Protein AF-A0A4S5JFV8-F1 (afdb_monomer_lite)

Foldseek 3Di:
DPPLQADPPPRDGKDWDDWQQQDDPDPDLRGDTFTWIADPVPGDIDGSPDDPVSVVCCCVPPVVVVVVVVVVPPDDDD

Structure (mmCIF, N/CA/C/O backbone):
data_AF-A0A4S5JFV8-F1
#
_entry.id   AF-A0A4S5JFV8-F1
#
loop_
_atom_site.group_PDB
_atom_site.id
_atom_site.type_symbol
_atom_site.label_atom_id
_atom_site.label_alt_id
_atom_site.label_comp_id
_atom_site.label_asym_id
_atom_site.label_entity_id
_atom_site.label_seq_id
_atom_site.pdbx_PDB_ins_code
_atom_site.Cartn_x
_atom_site.Cartn_y
_atom_site.Cartn_z
_atom_site.occupancy
_atom_site.B_iso_or_equiv
_atom_site.auth_seq_id
_atom_site.auth_comp_id
_atom_site.auth_asym_id
_atom_site.auth_atom_id
_atom_site.pdbx_PDB_model_num
ATOM 1 N N . MET A 1 1 ? 8.784 -3.923 17.908 1.00 45.75 1 MET A N 1
ATOM 2 C CA . MET A 1 1 ? 7.686 -3.703 16.947 1.00 45.75 1 MET A CA 1
ATOM 3 C C . MET A 1 1 ? 8.297 -3.406 15.600 1.00 45.75 1 MET A C 1
ATOM 5 O O . MET A 1 1 ? 9.222 -2.598 15.549 1.00 45.75 1 MET A O 1
ATOM 9 N N . ARG A 1 2 ? 7.875 -4.119 14.551 1.00 52.78 2 ARG A N 1
ATOM 10 C CA . ARG A 1 2 ? 8.286 -3.773 13.188 1.00 52.78 2 ARG A CA 1
ATOM 11 C C . ARG A 1 2 ? 7.547 -2.488 12.810 1.00 52.78 2 ARG A C 1
ATOM 13 O O . ARG A 1 2 ? 6.460 -2.230 13.316 1.00 52.78 2 ARG A O 1
ATOM 20 N N . LYS A 1 3 ? 8.168 -1.648 11.982 1.00 58.19 3 LYS A N 1
ATOM 21 C CA . LYS A 1 3 ? 7.616 -0.342 11.578 1.00 58.19 3 LYS A CA 1
ATOM 22 C C . LYS A 1 3 ? 6.259 -0.484 10.856 1.00 58.19 3 LYS A C 1
ATOM 24 O O . LYS A 1 3 ? 5.488 0.464 10.827 1.00 58.19 3 LYS A O 1
ATOM 29 N N . ASP A 1 4 ? 5.972 -1.687 10.364 1.00 65.38 4 ASP A N 1
ATOM 30 C CA . ASP A 1 4 ? 4.817 -2.044 9.538 1.00 65.38 4 ASP A CA 1
ATOM 31 C C . ASP A 1 4 ? 3.520 -2.288 10.334 1.00 65.38 4 ASP A C 1
ATOM 33 O O . ASP A 1 4 ? 2.440 -2.322 9.747 1.00 65.38 4 ASP A O 1
ATOM 37 N N . ASP A 1 5 ? 3.609 -2.418 11.664 1.00 78.00 5 ASP A N 1
ATOM 38 C CA . ASP A 1 5 ? 2.465 -2.738 12.537 1.00 78.00 5 ASP A CA 1
ATOM 39 C C . ASP A 1 5 ? 1.758 -1.482 13.084 1.00 78.00 5 ASP A C 1
ATOM 41 O O . ASP A 1 5 ? 0.833 -1.585 13.890 1.00 78.00 5 ASP A O 1
ATOM 45 N N . ILE A 1 6 ? 2.216 -0.284 12.699 1.00 87.81 6 ILE A N 1
ATOM 46 C CA . ILE A 1 6 ? 1.708 0.996 13.203 1.00 87.81 6 ILE A CA 1
ATOM 47 C C . ILE A 1 6 ? 1.115 1.816 12.061 1.00 87.81 6 ILE A C 1
ATOM 49 O O . ILE A 1 6 ? 1.743 2.043 11.028 1.00 87.81 6 ILE A O 1
ATOM 53 N N . CYS A 1 7 ? -0.103 2.307 12.272 1.00 86.94 7 CYS A N 1
ATOM 54 C CA . CYS A 1 7 ? -0.835 3.096 11.299 1.00 86.94 7 CYS A CA 1
ATOM 55 C C . CYS A 1 7 ? -0.143 4.449 11.088 1.00 86.94 7 CYS A C 1
ATOM 57 O O . CYS A 1 7 ? -0.035 5.216 12.048 1.00 86.94 7 CYS A O 1
ATOM 59 N N . PRO A 1 8 ? 0.206 4.835 9.850 1.00 85.88 8 PRO A N 1
ATOM 60 C CA . PRO A 1 8 ? 0.858 6.121 9.601 1.00 85.88 8 PRO A CA 1
ATOM 61 C C . PRO A 1 8 ? -0.052 7.322 9.910 1.00 85.88 8 PRO A C 1
ATOM 63 O O . PRO A 1 8 ? 0.437 8.380 10.283 1.00 85.88 8 PRO A O 1
ATOM 66 N N . ALA A 1 9 ? -1.377 7.162 9.796 1.00 88.62 9 ALA A N 1
ATOM 67 C CA . ALA A 1 9 ? -2.333 8.244 10.044 1.00 88.62 9 ALA A CA 1
ATOM 68 C C . ALA A 1 9 ? -2.701 8.455 11.524 1.00 88.62 9 ALA A C 1
ATOM 70 O O . ALA A 1 9 ? -2.802 9.593 11.970 1.00 88.62 9 ALA A O 1
ATOM 71 N N . CYS A 1 10 ? -2.947 7.381 12.284 1.00 92.31 10 CYS A N 1
ATOM 72 C CA . CYS A 1 10 ? -3.465 7.484 13.657 1.00 92.31 10 CYS A CA 1
ATOM 73 C C . CYS A 1 10 ? -2.577 6.837 14.726 1.00 92.31 10 CYS A C 1
ATOM 75 O O . CYS A 1 10 ? -2.946 6.847 15.897 1.00 92.31 10 CYS A O 1
ATOM 77 N N . LEU A 1 11 ? -1.433 6.267 14.333 1.00 90.62 11 LEU A N 1
ATOM 78 C CA . LEU A 1 11 ? -0.451 5.611 15.206 1.00 90.62 11 LEU A CA 1
ATOM 79 C C . LEU A 1 11 ? -0.981 4.412 16.016 1.00 90.62 11 LEU A C 1
ATOM 81 O O . LEU A 1 11 ? -0.272 3.892 16.873 1.00 90.62 11 LEU A O 1
ATOM 85 N N . ALA A 1 12 ? -2.204 3.950 15.741 1.00 92.44 12 ALA A N 1
ATOM 86 C CA . ALA A 1 12 ? -2.748 2.719 16.303 1.00 92.44 12 ALA A CA 1
ATOM 87 C C . ALA A 1 12 ? -2.145 1.479 15.627 1.00 92.44 12 ALA A C 1
ATOM 89 O O . ALA A 1 12 ? -1.544 1.579 14.556 1.00 92.44 12 ALA A O 1
ATOM 90 N N . GLU A 1 13 ? -2.354 0.309 16.227 1.00 91.44 13 GLU A N 1
ATOM 91 C CA . GLU A 1 13 ? -1.963 -0.962 15.617 1.00 91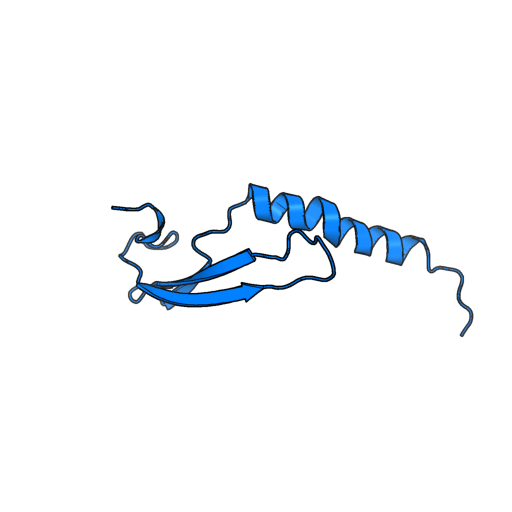.44 13 GLU A CA 1
ATOM 92 C C . GLU A 1 13 ? -2.715 -1.214 14.302 1.00 91.44 13 GLU A C 1
ATOM 94 O O . GLU A 1 13 ? -3.873 -0.807 14.113 1.00 91.44 13 GLU A O 1
ATOM 99 N N . THR A 1 14 ? -2.035 -1.880 13.375 1.00 92.56 14 THR A N 1
ATOM 100 C CA . THR A 1 14 ? -2.591 -2.305 12.091 1.00 92.56 14 THR A CA 1
ATOM 101 C C . THR A 1 14 ? -2.487 -3.808 11.936 1.00 92.56 14 THR A C 1
ATOM 103 O O . THR A 1 14 ? -1.715 -4.484 12.613 1.00 92.56 14 THR A O 1
ATOM 106 N N . HIS A 1 15 ? -3.306 -4.341 11.039 1.00 90.50 15 HIS A N 1
ATOM 107 C CA . HIS A 1 15 ? -3.322 -5.756 10.721 1.00 90.50 15 HIS A CA 1
ATOM 108 C C . HIS A 1 15 ? -2.998 -5.949 9.252 1.00 90.50 15 HIS A C 1
ATOM 110 O O . HIS A 1 15 ? -3.491 -5.210 8.397 1.00 90.50 15 HIS A O 1
ATOM 116 N N . HIS A 1 16 ? -2.194 -6.968 8.974 1.00 92.75 16 HIS A N 1
ATOM 117 C CA . HIS A 1 16 ? -2.010 -7.478 7.626 1.00 92.75 16 HIS A CA 1
ATOM 118 C C . HIS A 1 16 ? -3.343 -8.015 7.092 1.00 92.75 16 HIS A C 1
ATOM 120 O O . HIS A 1 16 ? -4.077 -8.696 7.810 1.00 92.75 16 HIS A O 1
ATOM 126 N N . LEU A 1 17 ? -3.658 -7.672 5.847 1.00 90.88 17 LEU A N 1
ATOM 127 C CA . LEU A 1 17 ? -4.851 -8.136 5.147 1.00 90.88 17 LEU A CA 1
ATOM 128 C C . LEU A 1 17 ? -4.510 -9.226 4.140 1.00 90.88 17 LEU A C 1
ATOM 130 O O . LEU A 1 17 ? -5.105 -10.302 4.151 1.00 90.88 17 LEU A O 1
ATOM 134 N N . THR A 1 18 ? -3.611 -8.912 3.210 1.00 91.75 18 THR A N 1
ATOM 135 C CA . THR A 1 18 ? -3.278 -9.800 2.104 1.00 91.75 18 THR A CA 1
ATOM 136 C C . THR A 1 18 ? -1.978 -9.379 1.437 1.00 91.75 18 THR A C 1
ATOM 138 O O . THR A 1 18 ? -1.568 -8.219 1.506 1.00 91.75 18 THR A O 1
ATOM 141 N N . ASP A 1 19 ? -1.364 -10.338 0.762 1.00 91.50 19 ASP A N 1
ATOM 142 C CA . ASP A 1 19 ? -0.226 -10.126 -0.113 1.00 91.50 19 ASP A CA 1
ATOM 143 C C . ASP A 1 19 ? -0.741 -10.151 -1.553 1.00 91.50 19 ASP A C 1
ATOM 145 O O . ASP A 1 19 ? -1.326 -11.141 -1.992 1.00 91.50 19 ASP A O 1
ATOM 149 N N . TRP A 1 20 ? -0.564 -9.047 -2.276 1.00 85.19 20 TRP A N 1
ATOM 150 C CA . TRP A 1 20 ? -0.993 -8.919 -3.664 1.00 85.19 20 TRP A CA 1
ATOM 151 C C . TRP A 1 20 ? 0.217 -8.872 -4.582 1.00 85.19 20 TRP A C 1
ATOM 153 O O . TRP A 1 20 ? 1.009 -7.930 -4.537 1.00 85.19 20 TRP A O 1
ATOM 163 N N . GLU A 1 21 ? 0.353 -9.875 -5.438 1.00 85.12 21 GLU A N 1
ATOM 164 C CA . GLU A 1 21 ? 1.389 -9.883 -6.461 1.00 85.12 21 GLU A CA 1
ATOM 165 C C . GLU A 1 21 ? 1.018 -8.898 -7.566 1.00 85.12 21 GLU A C 1
ATOM 167 O O . GLU A 1 21 ? 0.052 -9.083 -8.310 1.00 85.12 21 GLU A O 1
ATOM 172 N N . TYR A 1 22 ? 1.793 -7.823 -7.662 1.00 76.94 22 TYR A N 1
ATOM 173 C CA . TYR A 1 22 ? 1.838 -7.028 -8.870 1.00 76.94 22 TYR A CA 1
ATOM 174 C C . TYR A 1 22 ? 2.834 -7.692 -9.817 1.00 76.94 22 TYR A C 1
ATOM 176 O O . TYR A 1 22 ? 3.926 -8.110 -9.430 1.00 76.94 22 TYR A O 1
ATOM 184 N N . SER A 1 23 ? 2.413 -7.859 -11.063 1.00 65.25 23 SER A N 1
ATOM 185 C CA . SER A 1 23 ? 3.261 -8.341 -12.145 1.00 65.25 23 SER A CA 1
ATOM 186 C C . SER A 1 23 ? 3.134 -7.350 -13.285 1.00 65.25 23 SER A C 1
ATOM 188 O O . SER A 1 23 ? 2.045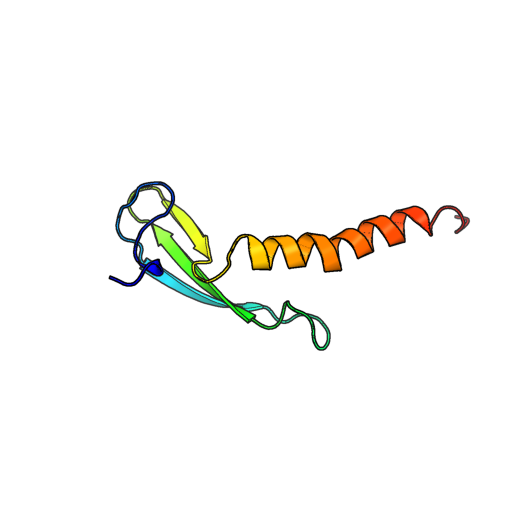 -7.157 -13.830 1.00 65.25 23 SER A O 1
ATOM 190 N N . GLY A 1 24 ? 4.236 -6.672 -13.590 1.00 66.31 24 GLY A N 1
ATOM 191 C CA . GLY A 1 24 ? 4.323 -5.822 -14.770 1.00 66.31 24 GLY A CA 1
ATOM 192 C C . GLY A 1 24 ? 4.570 -6.642 -16.034 1.00 66.31 24 GLY A C 1
ATOM 193 O O . GLY A 1 24 ? 4.597 -7.872 -16.011 1.00 66.31 24 GLY A O 1
ATOM 194 N N . LEU A 1 25 ? 4.785 -5.946 -17.151 1.00 60.22 25 LEU A N 1
ATOM 195 C CA . LEU A 1 25 ? 5.367 -6.554 -18.349 1.00 60.22 25 LEU A CA 1
ATOM 196 C C . LEU A 1 25 ? 6.894 -6.627 -18.193 1.00 60.22 25 LEU A C 1
ATOM 198 O O . LEU A 1 25 ? 7.511 -5.682 -17.707 1.00 60.22 25 LEU A O 1
ATOM 202 N N . ASP A 1 26 ? 7.504 -7.733 -18.621 1.00 62.53 26 ASP A N 1
ATOM 203 C CA . ASP A 1 26 ? 8.959 -7.953 -18.615 1.00 62.53 26 ASP A CA 1
ATOM 204 C C . ASP A 1 26 ? 9.636 -7.710 -17.243 1.00 62.53 26 ASP A C 1
ATOM 206 O O . ASP A 1 26 ? 9.091 -8.040 -16.188 1.00 62.53 26 ASP A O 1
ATOM 210 N N . ALA A 1 27 ? 10.861 -7.169 -17.237 1.00 58.22 27 ALA A N 1
ATOM 211 C CA . ALA A 1 27 ? 11.652 -6.853 -16.045 1.00 58.22 27 ALA A CA 1
ATOM 212 C C . ALA A 1 27 ? 11.205 -5.541 -15.376 1.00 58.22 27 ALA A C 1
ATOM 214 O O . ALA A 1 27 ? 12.030 -4.731 -14.953 1.00 58.22 27 ALA A O 1
ATOM 215 N N . SER A 1 28 ? 9.896 -5.305 -15.325 1.00 61.81 28 SER A N 1
ATOM 216 C CA . SER A 1 28 ? 9.356 -4.081 -14.762 1.00 61.81 28 SER A CA 1
ATOM 217 C C . SER A 1 28 ? 9.563 -4.021 -13.249 1.00 61.81 28 SER A C 1
ATOM 219 O O . SER A 1 28 ? 9.446 -5.021 -12.535 1.00 61.81 28 SER A O 1
ATOM 221 N N . ILE A 1 29 ? 9.781 -2.800 -12.755 1.00 61.97 29 ILE A N 1
ATOM 222 C CA . ILE A 1 29 ? 9.747 -2.447 -11.329 1.00 61.97 29 ILE A CA 1
ATOM 223 C C . ILE A 1 29 ? 8.419 -2.840 -10.651 1.00 61.97 29 ILE A C 1
ATOM 225 O O . ILE A 1 29 ? 8.338 -2.883 -9.427 1.00 61.97 29 ILE A O 1
ATOM 229 N N . PHE A 1 30 ? 7.389 -3.170 -11.440 1.00 64.31 30 PHE A N 1
ATOM 230 C CA . PHE A 1 30 ? 6.104 -3.698 -10.989 1.00 64.31 30 PHE A CA 1
ATOM 231 C C . PHE A 1 30 ? 6.110 -5.168 -10.559 1.00 64.31 30 PHE A C 1
ATOM 233 O O . PHE A 1 30 ? 5.076 -5.633 -10.094 1.00 64.31 30 PHE A O 1
ATOM 240 N N . ASN A 1 31 ? 7.221 -5.900 -10.670 1.00 73.06 31 ASN A N 1
ATOM 241 C CA . ASN A 1 31 ? 7.312 -7.272 -10.164 1.00 73.06 31 ASN A CA 1
ATOM 242 C C . ASN A 1 31 ? 7.618 -7.272 -8.661 1.00 73.06 31 ASN A C 1
ATOM 244 O O . ASN A 1 31 ? 8.754 -7.500 -8.237 1.00 73.06 31 ASN A O 1
ATOM 248 N N . TYR A 1 32 ? 6.600 -6.992 -7.850 1.00 77.94 32 TYR A N 1
ATOM 249 C CA . TYR A 1 32 ? 6.701 -7.030 -6.393 1.00 77.94 32 TYR A CA 1
ATOM 250 C C . TYR A 1 32 ? 5.394 -7.497 -5.750 1.00 77.94 32 TYR A C 1
ATOM 252 O O . TYR A 1 32 ? 4.306 -7.381 -6.312 1.00 77.94 32 TYR A O 1
ATOM 260 N N . THR A 1 33 ? 5.498 -8.006 -4.527 1.00 85.25 33 THR A N 1
ATOM 261 C CA . THR A 1 33 ? 4.339 -8.385 -3.718 1.00 85.25 33 THR A CA 1
ATOM 262 C C . THR A 1 33 ? 3.998 -7.242 -2.769 1.00 85.25 33 THR A C 1
ATOM 264 O O . THR A 1 33 ? 4.757 -6.960 -1.838 1.00 85.25 33 THR A O 1
ATOM 267 N N . ALA A 1 34 ? 2.874 -6.570 -2.995 1.00 86.75 34 ALA A N 1
ATOM 268 C CA . ALA A 1 34 ? 2.361 -5.533 -2.110 1.00 86.75 34 ALA A CA 1
ATOM 269 C C . ALA A 1 34 ? 1.744 -6.151 -0.854 1.00 86.75 34 ALA A C 1
ATOM 271 O O . ALA A 1 34 ? 0.843 -6.985 -0.937 1.00 86.75 34 ALA A O 1
ATOM 272 N N . LYS A 1 35 ? 2.201 -5.702 0.313 1.00 90.62 35 LYS A N 1
ATOM 273 C CA . LYS A 1 35 ? 1.701 -6.125 1.622 1.00 90.62 35 LYS A CA 1
ATOM 274 C C . LYS A 1 35 ? 0.632 -5.153 2.080 1.00 90.62 35 LYS A C 1
ATOM 276 O O . LYS A 1 35 ? 0.943 -4.077 2.596 1.00 90.62 35 LYS A O 1
ATOM 281 N N . TRP A 1 36 ? -0.624 -5.515 1.872 1.00 90.31 36 TRP A N 1
ATOM 282 C CA . TRP A 1 36 ? -1.755 -4.686 2.263 1.00 90.31 36 TRP A CA 1
ATOM 283 C C . TRP A 1 36 ? -2.017 -4.797 3.758 1.00 90.31 36 TRP A C 1
ATOM 285 O O . TRP A 1 36 ? -2.103 -5.893 4.311 1.00 90.31 36 TRP A O 1
ATOM 295 N N . HIS A 1 37 ? -2.172 -3.649 4.405 1.00 92.25 37 HIS A N 1
ATOM 296 C CA . HIS A 1 37 ? -2.505 -3.518 5.815 1.00 92.25 37 HIS A CA 1
ATOM 297 C C . HIS A 1 37 ? -3.759 -2.657 5.981 1.00 92.25 37 HIS A C 1
ATOM 299 O O . HIS A 1 37 ? -4.018 -1.742 5.195 1.00 92.25 37 HIS A O 1
ATOM 305 N N . SER A 1 38 ? -4.520 -2.932 7.037 1.00 93.19 38 SER A N 1
ATOM 306 C CA . SER A 1 38 ? -5.657 -2.117 7.463 1.00 93.19 38 SER A CA 1
ATOM 307 C C . SER A 1 38 ? -5.551 -1.697 8.916 1.00 93.19 38 SER A C 1
ATOM 309 O O . SER A 1 38 ? -5.144 -2.482 9.777 1.00 93.19 38 SER A O 1
ATOM 311 N N . CYS A 1 39 ? -5.999 -0.482 9.207 1.00 92.88 39 CYS A N 1
ATOM 312 C CA . CYS A 1 39 ? -6.168 0.007 10.564 1.00 92.88 39 CYS A CA 1
ATOM 313 C C . CYS A 1 39 ? -7.632 -0.104 11.004 1.00 92.88 39 CYS A C 1
ATOM 315 O O . CYS A 1 39 ? -8.499 0.564 10.445 1.00 92.88 39 CYS A O 1
ATOM 317 N N . ASN A 1 40 ? -7.897 -0.855 12.074 1.00 91.25 40 ASN A N 1
ATOM 318 C CA . ASN A 1 40 ? -9.247 -0.981 12.639 1.00 91.25 40 ASN A CA 1
ATOM 319 C C . ASN A 1 40 ? -9.733 0.290 13.350 1.00 91.25 40 ASN A C 1
ATOM 321 O O . ASN A 1 40 ? -10.930 0.458 13.552 1.00 91.25 40 ASN A O 1
ATOM 325 N N . ASN A 1 41 ? -8.815 1.183 13.736 1.00 93.00 41 ASN A N 1
ATOM 326 C CA . ASN A 1 41 ? -9.157 2.408 14.454 1.00 93.00 41 ASN A CA 1
ATOM 327 C C . ASN A 1 41 ? -9.653 3.519 13.515 1.00 93.00 41 ASN A C 1
ATOM 329 O O . ASN A 1 41 ? -10.667 4.151 13.785 1.00 93.00 41 ASN A O 1
ATOM 333 N N . CYS A 1 42 ? -8.945 3.761 12.407 1.00 93.25 42 CYS A N 1
ATOM 334 C CA . CYS A 1 42 ? -9.281 4.842 11.470 1.00 93.25 42 CYS A CA 1
ATOM 335 C C . CYS A 1 42 ? -9.816 4.361 10.114 1.00 93.25 42 CYS A C 1
ATOM 337 O O . CYS A 1 42 ? -10.208 5.187 9.294 1.00 93.25 42 CYS A O 1
ATOM 339 N N . GLY A 1 43 ? -9.823 3.051 9.855 1.00 89.88 43 GLY A N 1
ATOM 340 C CA . GLY A 1 43 ? -10.278 2.472 8.589 1.00 89.88 43 GLY A CA 1
ATOM 341 C C . GLY A 1 43 ? -9.297 2.622 7.421 1.00 89.88 43 GLY A C 1
ATOM 342 O O . GLY A 1 43 ? -9.640 2.255 6.302 1.00 89.88 43 GLY A O 1
ATOM 343 N N . LEU A 1 44 ? -8.089 3.155 7.646 1.00 90.75 44 LEU A N 1
ATOM 344 C CA . LEU A 1 44 ? -7.081 3.310 6.594 1.00 90.75 44 LEU A CA 1
ATOM 345 C C . LEU A 1 44 ? -6.637 1.945 6.056 1.00 90.75 44 LEU A C 1
ATOM 347 O O . LEU A 1 44 ? -6.252 1.075 6.837 1.00 90.75 44 LEU A O 1
ATOM 351 N N . VAL A 1 45 ? -6.610 1.809 4.731 1.00 90.50 45 VAL A N 1
ATOM 352 C CA . VAL A 1 45 ? -6.018 0.675 4.009 1.00 90.50 45 VAL A CA 1
ATOM 353 C C . VAL A 1 45 ? -4.819 1.183 3.214 1.00 90.50 45 VAL A C 1
ATOM 355 O O . VAL A 1 45 ? -4.940 2.175 2.496 1.00 90.50 45 VAL A O 1
ATOM 358 N N . TYR A 1 46 ? -3.659 0.547 3.367 1.00 88.06 46 TYR A N 1
ATOM 359 C CA . TYR A 1 46 ? -2.401 1.000 2.765 1.00 88.06 46 TYR A CA 1
ATOM 360 C C . TYR A 1 46 ? -1.447 -0.167 2.477 1.00 88.06 46 TYR A C 1
ATOM 362 O O . TYR A 1 46 ? -1.611 -1.260 3.018 1.00 88.06 46 TYR A O 1
ATOM 370 N N . VAL A 1 47 ? -0.443 0.068 1.631 1.00 88.12 47 VAL A 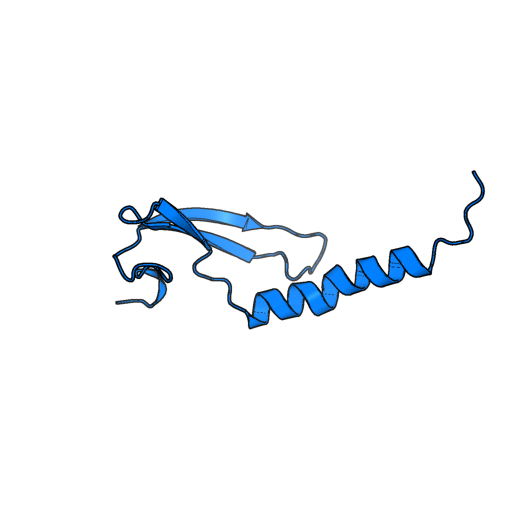N 1
ATOM 371 C CA . VAL A 1 47 ? 0.638 -0.889 1.350 1.00 88.12 47 VAL A CA 1
ATOM 372 C C . VAL A 1 47 ? 1.808 -0.585 2.282 1.00 88.12 47 VAL A C 1
ATOM 374 O O . VAL A 1 47 ? 2.325 0.528 2.273 1.00 88.12 47 VAL A O 1
ATOM 377 N N . ALA A 1 48 ? 2.212 -1.547 3.109 1.00 87.44 48 ALA A N 1
ATOM 378 C CA . ALA A 1 48 ? 3.218 -1.324 4.152 1.00 87.44 48 ALA A CA 1
ATOM 379 C C . ALA A 1 48 ? 4.668 -1.384 3.640 1.00 87.44 48 ALA A C 1
ATOM 381 O O . ALA A 1 48 ? 5.570 -0.856 4.279 1.00 87.44 48 ALA A O 1
ATOM 382 N N . ASN A 1 49 ? 4.903 -2.022 2.491 1.00 84.12 49 ASN A N 1
ATOM 383 C CA . ASN A 1 49 ? 6.238 -2.252 1.933 1.00 84.12 49 ASN A CA 1
ATOM 384 C C . ASN A 1 49 ? 6.520 -1.446 0.657 1.00 84.12 49 ASN A C 1
ATOM 386 O O . ASN A 1 49 ? 7.276 -1.911 -0.195 1.00 84.12 49 ASN A O 1
ATOM 390 N N . ILE A 1 50 ? 5.907 -0.269 0.528 1.00 78.62 50 ILE A N 1
ATOM 391 C CA . ILE A 1 50 ? 6.227 0.708 -0.514 1.00 78.62 50 ILE A CA 1
ATOM 392 C C . ILE A 1 50 ? 6.596 2.036 0.151 1.00 78.62 50 ILE A C 1
ATOM 394 O O . ILE A 1 50 ? 5.912 2.480 1.073 1.00 78.62 50 ILE A O 1
ATOM 398 N N . ASP A 1 51 ? 7.691 2.645 -0.288 1.00 74.56 51 ASP A N 1
ATOM 399 C CA . 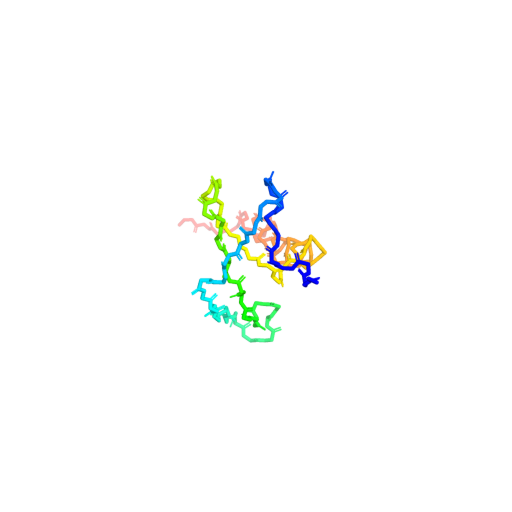ASP A 1 51 ? 8.158 3.940 0.205 1.00 74.56 51 ASP A CA 1
ATOM 400 C C . ASP A 1 51 ? 8.114 5.016 -0.888 1.00 74.56 51 ASP A C 1
ATOM 402 O O . ASP A 1 51 ? 7.924 4.735 -2.075 1.00 74.56 51 ASP A O 1
ATOM 406 N N . ASP A 1 52 ? 8.271 6.272 -0.464 1.00 72.12 52 ASP A N 1
ATOM 407 C CA . ASP A 1 52 ? 8.217 7.435 -1.350 1.00 72.12 52 ASP A CA 1
ATOM 408 C C . ASP A 1 52 ? 9.315 7.404 -2.421 1.00 72.12 52 ASP A C 1
ATOM 410 O O . ASP A 1 52 ? 9.108 7.923 -3.513 1.00 72.12 52 ASP A O 1
ATOM 414 N N . GLU A 1 53 ? 10.469 6.787 -2.144 1.00 75.50 53 GLU A N 1
ATOM 415 C CA . GLU A 1 53 ? 11.561 6.657 -3.113 1.00 75.50 53 GLU A CA 1
ATOM 416 C C . GLU A 1 53 ? 11.180 5.682 -4.233 1.00 75.50 53 GLU A C 1
ATOM 418 O O . GLU A 1 53 ? 11.315 6.008 -5.414 1.00 75.50 53 GLU A O 1
ATOM 423 N N . THR A 1 54 ? 10.614 4.530 -3.873 1.00 71.75 54 THR A N 1
ATOM 424 C CA . THR A 1 54 ? 10.088 3.527 -4.808 1.00 71.75 54 THR A CA 1
ATOM 425 C C . THR A 1 54 ? 8.946 4.110 -5.641 1.00 71.75 54 THR A C 1
ATOM 427 O O . THR A 1 54 ? 8.893 3.929 -6.861 1.00 71.75 54 THR A O 1
ATOM 430 N N . LEU A 1 55 ? 8.050 4.874 -5.008 1.00 71.69 55 LEU A N 1
ATOM 431 C CA . LEU A 1 55 ? 6.945 5.536 -5.698 1.00 71.69 55 LEU A CA 1
ATOM 432 C C . LEU A 1 55 ? 7.431 6.682 -6.608 1.00 71.69 55 LEU A C 1
ATOM 434 O O . LEU A 1 55 ? 6.904 6.873 -7.704 1.00 71.69 55 LEU A O 1
ATOM 438 N N . ALA A 1 56 ? 8.455 7.432 -6.197 1.00 72.88 56 ALA A N 1
ATOM 439 C CA . ALA A 1 56 ? 9.059 8.480 -7.017 1.00 72.88 56 ALA A CA 1
ATOM 440 C C . ALA A 1 56 ? 9.781 7.899 -8.239 1.00 72.88 56 ALA A C 1
ATOM 442 O O . ALA A 1 56 ? 9.641 8.439 -9.336 1.00 72.88 56 ALA A O 1
ATOM 443 N N . GLN A 1 57 ? 10.498 6.782 -8.082 1.00 69.06 57 GLN A N 1
ATOM 444 C CA . GLN A 1 57 ? 11.087 6.047 -9.205 1.00 69.06 57 GLN A CA 1
ATOM 445 C C . GLN A 1 57 ? 10.010 5.571 -10.189 1.00 69.06 57 GLN A C 1
ATOM 447 O O . GLN A 1 57 ? 10.221 5.661 -11.398 1.00 69.06 57 GLN A O 1
ATOM 452 N N . PHE A 1 58 ? 8.842 5.141 -9.696 1.00 69.38 58 PHE A N 1
ATOM 453 C CA . PHE A 1 58 ? 7.687 4.833 -10.544 1.00 69.38 58 PHE A CA 1
ATOM 454 C C . PHE A 1 58 ? 7.255 6.042 -11.389 1.00 69.38 58 PHE A C 1
ATOM 456 O O . PHE A 1 58 ? 7.232 5.959 -12.619 1.00 69.38 58 PHE A O 1
ATOM 463 N N . TYR A 1 59 ? 6.974 7.186 -10.759 1.00 65.44 59 TYR A N 1
ATOM 464 C CA . TYR A 1 59 ? 6.547 8.379 -11.496 1.00 65.44 59 TYR A CA 1
ATOM 465 C C . TYR A 1 59 ? 7.628 8.882 -12.468 1.00 65.44 59 TYR A C 1
ATOM 467 O O . TYR A 1 59 ? 7.316 9.305 -13.581 1.00 65.44 59 TYR A O 1
ATOM 475 N N . ALA A 1 60 ? 8.900 8.808 -12.078 1.00 67.31 60 ALA A N 1
ATOM 476 C CA . ALA A 1 60 ? 10.012 9.287 -12.889 1.00 67.31 60 ALA A CA 1
ATOM 477 C C . ALA A 1 60 ? 10.305 8.402 -14.108 1.00 67.31 60 ALA A C 1
ATOM 479 O O . ALA A 1 60 ? 10.633 8.940 -15.163 1.00 67.31 60 ALA A O 1
ATOM 480 N N . ASN A 1 61 ? 10.196 7.077 -13.985 1.00 63.38 61 ASN A N 1
ATOM 481 C CA . ASN A 1 61 ? 10.584 6.147 -15.051 1.00 63.38 61 ASN A CA 1
ATOM 482 C C . ASN A 1 61 ? 9.413 5.733 -15.951 1.00 63.38 61 ASN A C 1
ATOM 484 O O . ASN A 1 61 ? 9.609 5.536 -17.146 1.00 63.38 61 ASN A O 1
ATOM 488 N N . GLU A 1 62 ? 8.203 5.621 -15.400 1.00 58.47 62 GLU A N 1
ATOM 489 C CA . GLU A 1 62 ? 7.049 5.050 -16.111 1.00 58.47 62 GLU A CA 1
ATOM 490 C C . GLU A 1 62 ? 5.983 6.110 -16.447 1.00 58.47 62 GLU A C 1
ATOM 492 O O . GLU A 1 62 ? 5.354 6.042 -17.502 1.00 58.47 62 GLU A O 1
ATOM 497 N N . CYS A 1 63 ? 5.790 7.152 -15.623 1.00 55.91 63 CYS A N 1
ATOM 498 C CA . CYS A 1 63 ? 4.867 8.247 -15.980 1.00 55.91 63 CYS A CA 1
ATOM 499 C C . CYS A 1 63 ? 5.490 9.290 -16.923 1.00 55.91 63 CYS A C 1
ATOM 501 O O . CYS A 1 63 ? 4.764 9.892 -17.714 1.00 55.91 63 CYS A O 1
ATOM 503 N N . SER A 1 64 ? 6.816 9.455 -16.931 1.00 50.78 64 SER A N 1
ATOM 504 C CA . SER A 1 64 ? 7.507 10.219 -17.986 1.00 50.78 64 SER A CA 1
ATOM 505 C C . SER A 1 64 ? 7.380 9.553 -19.366 1.00 50.78 64 SER A C 1
ATOM 507 O O . SER A 1 64 ? 7.392 10.23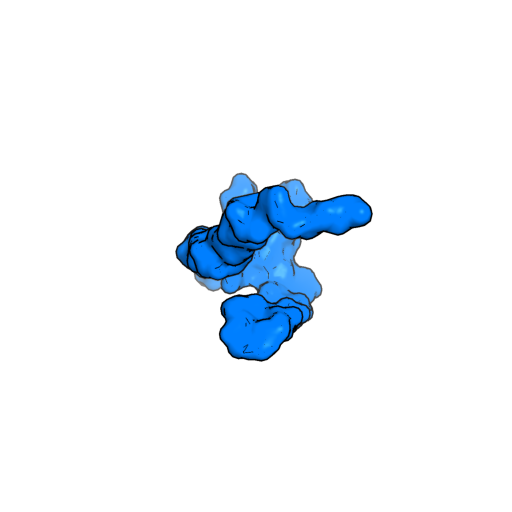6 -20.391 1.00 50.78 64 SER A O 1
ATOM 509 N N . TYR A 1 65 ? 7.151 8.234 -19.403 1.00 45.22 65 TYR A N 1
ATOM 510 C CA . TYR A 1 65 ? 6.811 7.496 -20.621 1.00 45.22 65 TYR A CA 1
ATOM 511 C C . TYR A 1 65 ? 5.476 7.972 -21.227 1.00 45.22 65 TYR A C 1
ATOM 513 O O . TYR A 1 65 ? 5.334 8.064 -22.448 1.00 45.22 65 TYR A O 1
ATOM 521 N N . PHE A 1 66 ? 4.511 8.361 -20.383 1.00 45.72 66 PHE A N 1
ATOM 522 C CA . PHE A 1 66 ? 3.233 8.927 -20.827 1.00 45.72 66 PHE A CA 1
ATOM 523 C C . PHE A 1 66 ? 3.345 10.383 -21.297 1.00 45.72 66 PHE A C 1
ATOM 525 O O . PHE A 1 66 ? 2.677 10.750 -22.267 1.00 45.72 66 PHE A O 1
ATOM 532 N N . GLU A 1 67 ? 4.212 11.201 -20.689 1.00 44.41 67 GLU A N 1
ATOM 533 C CA . GLU A 1 67 ? 4.475 12.554 -21.208 1.00 44.41 67 GLU A CA 1
ATOM 534 C C . GLU A 1 67 ? 5.152 12.516 -22.586 1.00 44.41 67 GLU A C 1
ATOM 536 O O . GLU A 1 67 ? 4.821 13.322 -23.460 1.00 44.41 67 GLU A O 1
ATOM 541 N N . MET A 1 68 ? 6.034 11.540 -22.835 1.00 39.66 68 MET A N 1
ATOM 542 C CA . MET A 1 68 ? 6.656 11.380 -24.152 1.00 39.66 68 MET A CA 1
ATOM 543 C C . MET A 1 68 ? 5.649 10.927 -25.221 1.00 39.66 68 MET A C 1
ATOM 545 O O . MET A 1 68 ? 5.657 11.465 -26.326 1.00 39.66 68 MET A O 1
ATOM 549 N N . ILE A 1 69 ? 4.737 9.999 -24.910 1.00 37.28 69 ILE A N 1
ATOM 550 C CA . ILE A 1 69 ? 3.718 9.534 -25.871 1.00 37.28 69 ILE A CA 1
ATOM 551 C C . ILE A 1 69 ? 2.768 10.665 -26.295 1.00 37.28 69 ILE A C 1
ATOM 553 O O . ILE A 1 69 ? 2.426 10.759 -27.476 1.00 37.28 69 ILE A O 1
ATOM 557 N N . ILE A 1 70 ? 2.388 11.562 -25.379 1.00 38.66 70 ILE A N 1
ATOM 558 C CA . ILE A 1 70 ? 1.523 12.708 -25.707 1.00 38.66 70 ILE A CA 1
ATOM 559 C C . ILE A 1 70 ? 2.240 13.714 -26.626 1.00 38.66 70 ILE A C 1
ATOM 561 O O . ILE A 1 70 ? 1.600 14.315 -27.488 1.00 38.66 70 ILE A O 1
ATOM 565 N N . LEU A 1 71 ? 3.563 13.863 -26.514 1.00 39.47 71 LEU A N 1
ATOM 566 C CA . LEU A 1 71 ? 4.336 14.791 -27.349 1.00 39.47 71 LEU A CA 1
ATOM 567 C C . LEU A 1 71 ? 4.753 14.218 -28.719 1.00 39.47 71 LEU A C 1
ATOM 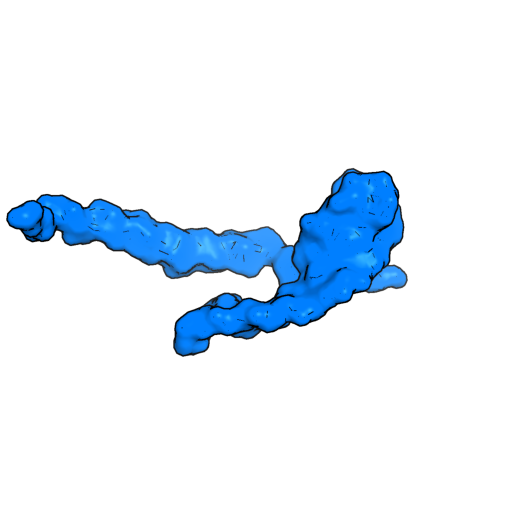569 O O . LEU A 1 71 ? 5.111 14.995 -29.605 1.00 39.47 71 LEU A O 1
ATOM 573 N N . ILE A 1 72 ? 4.674 12.898 -28.937 1.00 42.47 72 ILE A N 1
ATOM 574 C CA . ILE A 1 72 ? 5.013 12.252 -30.228 1.00 42.47 72 ILE A CA 1
ATOM 575 C C . ILE A 1 72 ? 3.762 12.020 -31.111 1.00 42.47 72 ILE A C 1
ATOM 577 O O . ILE A 1 72 ? 3.881 11.676 -32.288 1.00 42.47 72 ILE A O 1
ATOM 581 N N . LEU A 1 73 ? 2.550 12.280 -30.604 1.00 41.19 73 LEU A N 1
ATOM 582 C CA . LEU A 1 73 ? 1.284 12.099 -31.333 1.00 41.19 73 LEU A CA 1
ATOM 583 C C . LEU A 1 73 ? 0.602 13.393 -31.850 1.00 41.19 73 LEU A C 1
ATOM 585 O O . LEU A 1 73 ? -0.615 13.507 -31.727 1.00 41.19 73 LEU A O 1
ATOM 589 N N . PRO A 1 74 ? 1.272 14.364 -32.509 1.00 44.69 74 PRO A N 1
ATOM 590 C CA . PRO A 1 74 ? 0.543 15.359 -33.296 1.00 44.69 74 PRO A CA 1
ATOM 591 C C . PRO A 1 74 ? 0.260 14.908 -34.744 1.00 44.69 74 PRO A C 1
ATOM 593 O O . PRO A 1 74 ? -0.240 15.720 -35.517 1.00 44.69 74 PRO A O 1
ATOM 596 N N . HIS A 1 75 ? 0.632 13.692 -35.180 1.00 47.84 75 HIS A N 1
ATOM 597 C CA . HIS A 1 75 ? 0.717 13.354 -36.620 1.00 47.84 75 HIS A CA 1
ATOM 598 C C . HIS A 1 75 ? -0.023 12.092 -37.104 1.00 47.84 75 HIS A C 1
ATOM 600 O O . HIS A 1 75 ? 0.235 11.648 -38.221 1.00 47.84 75 HIS A O 1
ATOM 606 N N . LEU A 1 76 ? -0.977 11.531 -36.357 1.00 40.19 76 LEU A N 1
ATOM 607 C CA . LEU A 1 76 ? -1.868 10.517 -36.942 1.00 40.19 76 LEU A CA 1
ATOM 608 C C . LEU A 1 76 ? -3.155 11.181 -37.465 1.00 40.19 76 LEU A C 1
ATOM 610 O O . LEU A 1 76 ? -3.900 11.740 -36.659 1.00 40.19 76 LEU A O 1
ATOM 614 N N . PRO A 1 77 ? -3.406 11.181 -38.793 1.00 43.25 77 PRO A N 1
ATOM 615 C CA . PRO A 1 77 ? -4.665 11.666 -39.337 1.00 43.25 77 PRO A CA 1
ATOM 616 C C . PRO A 1 77 ? -5.789 10.693 -38.960 1.00 43.25 77 PRO A C 1
ATOM 618 O O . PRO A 1 77 ? -5.561 9.487 -38.856 1.00 43.25 77 PRO A O 1
ATOM 621 N N . MET A 1 78 ? -6.975 11.265 -38.735 1.00 44.03 78 MET A N 1
ATOM 622 C CA . MET A 1 78 ? -8.238 10.550 -38.517 1.00 44.03 78 MET A CA 1
ATOM 623 C C . MET A 1 78 ? -8.562 9.579 -39.653 1.00 44.03 78 MET A C 1
ATOM 625 O O . MET A 1 78 ? -8.291 9.942 -40.822 1.00 44.03 78 MET A O 1
#

Radius of gyration: 17.64 Å; chains: 1; bounding box: 22×26×56 Å

Secondary structure (DSSP, 8-state):
--GGGB-TTT--B-EEEEEEEE--STT-TT-EEEEEEE-TTT--EEETT--HHHHHHHIIIIIHHHHHHHHH-S----

Sequence (78 aa):
MRKDDICPACLAETHHLTDWEYSGLDASIFNYTAKWHSCNNCGLVYVANIDDETLAQFYANECSYFEMIILILPHLPM

pLDDT: mean 71.84, std 18.37, range [37.28, 93.25]